Protein AF-A0A848L029-F1 (afdb_monomer_lite)

pLDDT: mean 92.34, std 8.22, range [55.88, 98.56]

Structure (mmCIF, N/CA/C/O backbone):
data_AF-A0A848L029-F1
#
_entry.id   AF-A0A848L029-F1
#
loop_
_atom_site.group_PDB
_atom_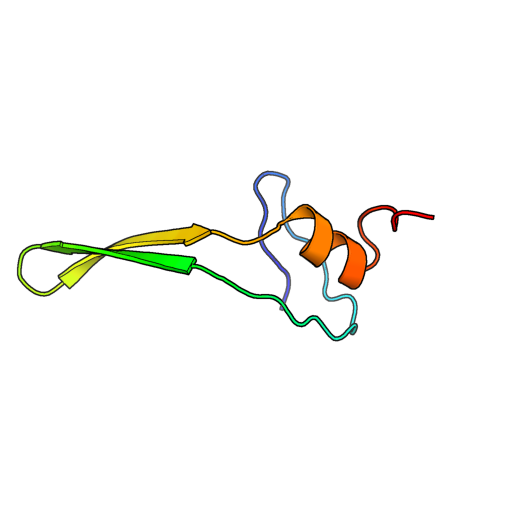site.id
_atom_site.type_symbol
_atom_site.label_atom_id
_atom_site.label_alt_id
_atom_site.label_comp_id
_atom_site.label_asym_id
_atom_site.label_entity_id
_atom_site.label_seq_id
_atom_site.pdbx_PDB_ins_code
_atom_site.Cartn_x
_atom_site.Cartn_y
_atom_site.Cartn_z
_atom_site.occupancy
_atom_site.B_iso_or_equiv
_atom_site.auth_seq_id
_atom_site.auth_comp_id
_atom_site.auth_asym_id
_atom_site.auth_atom_id
_atom_site.pdbx_PDB_model_num
ATOM 1 N N . MET A 1 1 ? 13.546 -9.516 1.237 1.00 63.00 1 MET A N 1
ATOM 2 C CA . MET A 1 1 ? 12.243 -10.062 1.671 1.00 63.00 1 MET A CA 1
ATOM 3 C C . MET A 1 1 ? 11.316 -10.058 0.463 1.00 63.00 1 MET A C 1
ATOM 5 O O . MET A 1 1 ? 11.417 -9.115 -0.315 1.00 63.00 1 MET A O 1
ATOM 9 N N . ALA A 1 2 ? 10.526 -11.115 0.257 1.00 84.50 2 ALA A N 1
ATOM 10 C CA . ALA A 1 2 ? 9.595 -11.245 -0.868 1.00 84.50 2 ALA A CA 1
ATOM 11 C C . ALA A 1 2 ? 8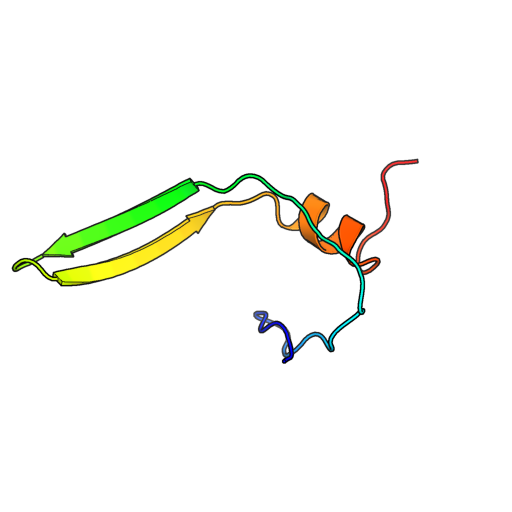.213 -10.671 -0.510 1.00 84.50 2 ALA A C 1
ATOM 13 O O . ALA A 1 2 ? 7.866 -10.586 0.670 1.00 84.50 2 ALA A O 1
ATOM 14 N N . LEU A 1 3 ? 7.444 -10.257 -1.516 1.00 87.12 3 LEU A N 1
ATOM 15 C CA . LEU A 1 3 ? 6.075 -9.773 -1.343 1.00 87.12 3 LEU A CA 1
ATOM 16 C C . LEU A 1 3 ? 5.092 -10.938 -1.502 1.00 87.12 3 LEU A C 1
ATOM 18 O O . LEU A 1 3 ? 5.051 -11.570 -2.554 1.00 87.12 3 LEU A O 1
ATOM 22 N N . ALA A 1 4 ? 4.284 -11.202 -0.478 1.00 89.06 4 ALA A N 1
ATOM 23 C CA . ALA A 1 4 ? 3.258 -12.239 -0.528 1.00 89.06 4 ALA A CA 1
ATOM 24 C C . ALA A 1 4 ? 2.029 -11.783 -1.333 1.00 89.06 4 ALA A C 1
ATOM 26 O O . ALA A 1 4 ? 1.537 -10.668 -1.155 1.00 89.06 4 ALA A O 1
ATOM 27 N N . THR A 1 5 ? 1.505 -12.667 -2.183 1.00 86.44 5 THR A N 1
ATOM 28 C CA . THR A 1 5 ? 0.266 -12.466 -2.949 1.00 86.44 5 THR A CA 1
ATOM 29 C C . THR A 1 5 ? -0.602 -13.729 -2.922 1.00 86.44 5 THR A C 1
ATOM 31 O O . THR A 1 5 ? -0.093 -14.804 -2.593 1.00 86.44 5 THR A O 1
ATOM 34 N N . PRO A 1 6 ? -1.886 -13.659 -3.328 1.00 86.62 6 PRO A N 1
ATOM 35 C CA . PRO A 1 6 ? -2.731 -14.850 -3.455 1.00 86.62 6 PRO A CA 1
ATOM 36 C C . PRO A 1 6 ? -2.166 -15.933 -4.389 1.00 86.62 6 PRO A C 1
ATOM 38 O O . PRO A 1 6 ? -2.502 -17.101 -4.233 1.00 86.62 6 PRO A O 1
ATOM 41 N N . ASN A 1 7 ? -1.295 -15.558 -5.332 1.00 86.94 7 ASN A N 1
ATOM 42 C CA . ASN A 1 7 ? -0.699 -16.467 -6.313 1.00 86.94 7 ASN A CA 1
ATOM 43 C C . ASN A 1 7 ? 0.716 -16.934 -5.918 1.00 86.94 7 ASN A C 1
ATOM 45 O O . ASN A 1 7 ? 1.400 -17.555 -6.729 1.00 86.94 7 ASN A O 1
ATOM 49 N N . GLY A 1 8 ? 1.170 -16.628 -4.697 1.00 90.75 8 GLY A N 1
ATOM 50 C CA . GLY A 1 8 ? 2.511 -16.945 -4.206 1.00 90.75 8 GLY A CA 1
ATOM 51 C C . GLY A 1 8 ? 3.369 -15.707 -3.952 1.00 90.75 8 GLY A C 1
ATOM 52 O O . GLY A 1 8 ? 2.873 -14.582 -3.855 1.00 90.75 8 GLY A O 1
ATOM 53 N N . GLU A 1 9 ? 4.673 -15.921 -3.808 1.00 93.50 9 GLU A N 1
ATOM 54 C CA . GLU A 1 9 ? 5.627 -14.863 -3.481 1.00 93.50 9 GLU A CA 1
ATOM 55 C C . GLU A 1 9 ? 6.209 -14.193 -4.729 1.00 93.50 9 GLU A C 1
ATOM 57 O O . GLU A 1 9 ? 6.579 -14.848 -5.703 1.00 93.50 9 GLU A O 1
ATOM 62 N N . ILE A 1 10 ? 6.350 -12.872 -4.665 1.00 90.69 10 ILE A N 1
ATOM 63 C CA . ILE A 1 10 ? 7.060 -12.058 -5.647 1.00 90.69 10 ILE A CA 1
ATOM 64 C C . ILE A 1 10 ? 8.459 -11.745 -5.089 1.00 90.69 10 ILE A C 1
ATOM 66 O O . ILE A 1 10 ? 8.566 -11.097 -4.039 1.00 90.69 10 ILE A O 1
ATOM 70 N N . PRO A 1 11 ? 9.544 -12.152 -5.774 1.00 93.25 11 PRO A N 1
ATOM 71 C CA . PRO A 1 11 ? 10.906 -11.806 -5.378 1.00 93.25 11 PRO A CA 1
ATOM 72 C C . PRO A 1 11 ? 11.158 -10.292 -5.353 1.00 93.25 11 PRO A C 1
ATOM 74 O O . PRO A 1 11 ? 10.519 -9.516 -6.061 1.00 93.25 11 PRO A O 1
ATOM 77 N N . ALA A 1 12 ? 12.143 -9.858 -4.565 1.00 93.81 12 ALA A N 1
ATOM 78 C CA . ALA A 1 12 ? 12.514 -8.447 -4.498 1.00 93.81 12 ALA A CA 1
ATOM 79 C C . ALA A 1 12 ? 13.048 -7.941 -5.852 1.00 93.81 12 ALA A C 1
ATOM 81 O O . ALA A 1 12 ? 14.024 -8.471 -6.377 1.00 93.81 12 ALA A O 1
ATOM 82 N N . THR A 1 13 ? 12.440 -6.879 -6.387 1.00 93.69 13 THR A N 1
ATOM 83 C CA . THR A 1 13 ? 12.818 -6.291 -7.688 1.00 93.69 13 THR A CA 1
ATOM 84 C C . THR A 1 13 ? 13.911 -5.224 -7.581 1.00 93.69 13 THR A C 1
ATOM 86 O O . THR A 1 13 ? 14.459 -4.798 -8.594 1.00 93.69 13 THR A O 1
ATOM 89 N N . GLY A 1 14 ? 14.206 -4.743 -6.367 1.00 94.56 14 GLY A N 1
ATOM 90 C CA . GLY A 1 14 ? 15.154 -3.648 -6.114 1.00 94.56 14 GLY A CA 1
ATOM 91 C C . GLY A 1 14 ? 14.667 -2.259 -6.550 1.00 94.56 14 GLY A C 1
ATOM 92 O O . GLY A 1 14 ? 15.398 -1.281 -6.399 1.00 94.56 14 GLY A O 1
ATOM 93 N N . LYS A 1 15 ? 13.444 -2.147 -7.082 1.00 94.88 15 LYS A N 1
ATOM 94 C CA . LYS A 1 15 ? 12.848 -0.876 -7.510 1.00 94.88 15 LYS A CA 1
ATOM 95 C C . LYS A 1 15 ? 12.221 -0.142 -6.324 1.00 94.88 15 LYS A C 1
ATOM 97 O O . LYS A 1 15 ? 11.684 -0.766 -5.411 1.00 94.88 15 LYS A O 1
ATOM 102 N N . LYS A 1 16 ? 12.272 1.193 -6.354 1.00 94.94 16 LYS A N 1
ATOM 103 C CA . LYS A 1 16 ? 11.502 2.036 -5.430 1.00 94.94 16 LYS A CA 1
ATOM 104 C C . LYS A 1 16 ? 10.033 2.036 -5.850 1.00 94.94 16 LYS A C 1
ATOM 106 O O . LYS A 1 16 ? 9.747 2.024 -7.043 1.00 94.94 16 LYS A O 1
ATOM 111 N N . ALA A 1 17 ? 9.141 2.087 -4.869 1.00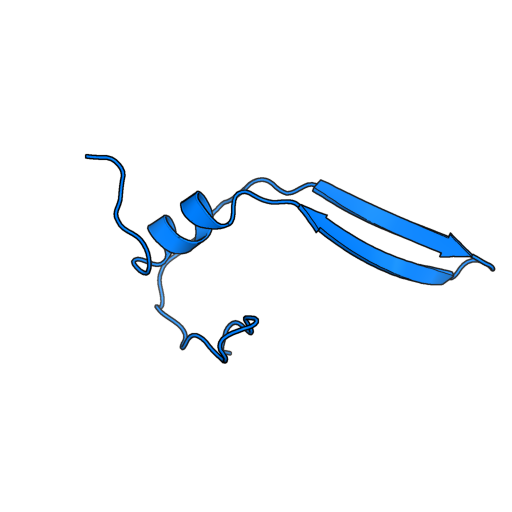 93.69 17 ALA A N 1
ATOM 112 C CA . ALA A 1 17 ? 7.720 2.300 -5.082 1.00 93.69 17 ALA A CA 1
ATOM 113 C C . ALA A 1 17 ? 7.210 3.344 -4.085 1.00 93.69 17 ALA 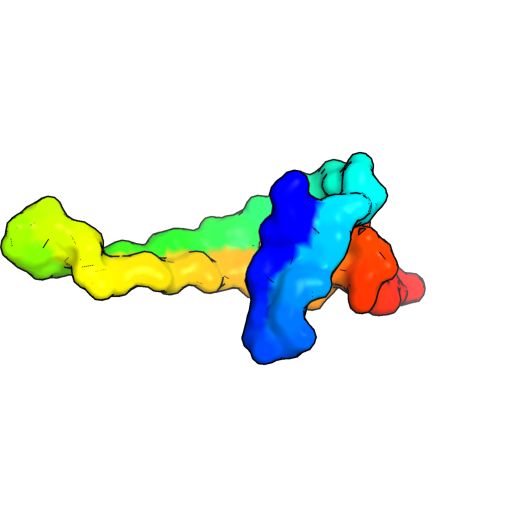A C 1
ATOM 115 O O . ALA A 1 17 ? 7.620 3.340 -2.923 1.00 93.69 17 ALA A O 1
ATOM 116 N N . GLU A 1 18 ? 6.318 4.211 -4.545 1.00 96.12 18 GLU A N 1
ATOM 117 C CA . GLU A 1 18 ? 5.601 5.195 -3.739 1.00 96.12 18 GLU A CA 1
ATOM 118 C C . GLU A 1 18 ? 4.118 5.117 -4.106 1.00 96.12 18 GLU A C 1
ATOM 120 O O . GLU A 1 18 ? 3.755 5.071 -5.283 1.00 96.12 18 GLU A O 1
ATOM 125 N N . PHE A 1 19 ? 3.248 5.018 -3.107 1.00 94.44 19 PHE A N 1
ATOM 126 C CA . PHE A 1 19 ? 1.814 4.865 -3.325 1.00 94.44 19 PHE A CA 1
ATOM 127 C C . PHE A 1 19 ? 1.033 5.378 -2.119 1.00 94.44 19 PHE A C 1
ATOM 129 O O . PHE A 1 19 ? 1.481 5.282 -0.977 1.00 94.44 19 PHE A O 1
ATOM 136 N N . GLY A 1 20 ? -0.153 5.918 -2.392 1.00 96.81 20 GLY A N 1
ATOM 137 C CA . GLY A 1 20 ? -1.138 6.211 -1.361 1.00 96.81 20 GLY A CA 1
ATOM 138 C C . GLY A 1 20 ? -1.843 4.934 -0.916 1.00 96.81 20 GLY A C 1
ATOM 139 O O . GLY A 1 20 ? -2.043 4.010 -1.707 1.00 96.81 20 GLY A O 1
ATOM 140 N N . LEU A 1 21 ? -2.245 4.904 0.350 1.00 97.00 21 LEU A N 1
ATOM 141 C CA . LEU A 1 21 ? -3.050 3.828 0.909 1.00 97.00 21 LEU A CA 1
ATOM 142 C C . LEU A 1 21 ? -4.121 4.382 1.844 1.00 97.00 21 LEU A C 1
ATOM 144 O O . LEU A 1 21 ? -3.991 5.479 2.389 1.00 97.00 21 LEU A O 1
ATOM 148 N N . VAL A 1 22 ? -5.171 3.590 2.030 1.00 98.44 22 VAL A N 1
ATOM 149 C CA . VAL A 1 22 ? -6.178 3.779 3.070 1.00 98.44 22 VAL A CA 1
ATOM 150 C C . VAL A 1 22 ? -6.142 2.565 3.980 1.00 98.44 22 VAL A C 1
ATOM 152 O O . VAL A 1 22 ? -6.458 1.450 3.560 1.00 98.44 22 VAL A O 1
ATOM 155 N N . ASP A 1 23 ? -5.798 2.803 5.239 1.00 98.00 23 ASP A N 1
ATOM 156 C CA . ASP A 1 23 ? -5.896 1.800 6.283 1.00 98.00 23 ASP A CA 1
ATOM 157 C C . ASP A 1 23 ? -7.251 1.869 6.977 1.00 98.00 23 ASP A C 1
ATOM 159 O O . ASP A 1 23 ? -7.718 2.928 7.398 1.00 98.00 23 ASP A O 1
ATOM 163 N N . THR A 1 24 ? -7.864 0.703 7.153 1.00 98.38 24 THR A N 1
ATOM 164 C CA . THR A 1 24 ? -9.033 0.541 8.015 1.00 98.38 24 THR A CA 1
ATOM 165 C C . THR A 1 24 ? -8.733 -0.497 9.084 1.00 98.38 24 THR A C 1
ATOM 167 O O . THR A 1 24 ? -8.284 -1.609 8.790 1.00 98.38 24 THR A O 1
ATOM 170 N N . PHE A 1 25 ? -8.995 -0.130 10.334 1.00 98.44 25 PHE A N 1
ATOM 171 C CA . PHE A 1 25 ? -8.813 -0.992 11.493 1.00 98.44 25 PHE A CA 1
ATOM 172 C C . PHE A 1 25 ? -10.163 -1.225 12.160 1.00 98.44 25 PHE A C 1
ATOM 174 O O . PHE A 1 25 ? -10.854 -0.275 12.524 1.00 98.44 25 PHE A O 1
ATOM 181 N N . LEU A 1 26 ? -10.533 -2.490 12.340 1.00 98.56 26 LEU A N 1
ATOM 182 C CA . LEU A 1 26 ? -11.620 -2.859 13.236 1.00 98.56 26 LEU A CA 1
ATOM 183 C C . LEU A 1 26 ? -11.028 -3.063 14.627 1.00 98.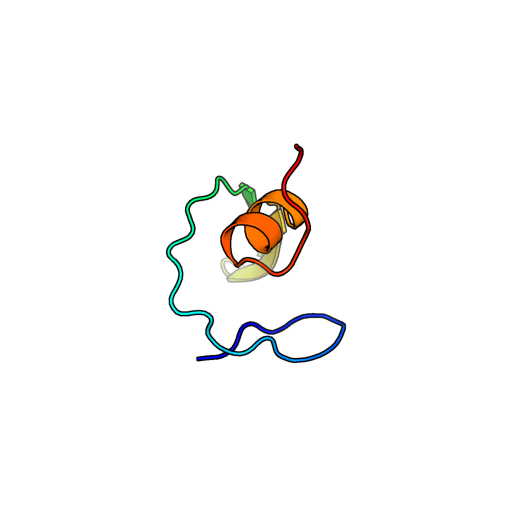56 26 LEU A C 1
ATOM 185 O O . LEU A 1 26 ? -10.133 -3.892 14.793 1.00 98.56 26 LEU A O 1
ATOM 189 N N . VAL A 1 27 ? -11.522 -2.308 15.607 1.00 98.50 27 VAL A N 1
ATOM 190 C CA . VAL A 1 27 ? -11.064 -2.383 16.997 1.00 98.50 27 VAL A CA 1
ATOM 191 C C . VAL A 1 27 ? -12.193 -2.901 17.881 1.00 98.50 27 VAL A C 1
ATOM 193 O O . VAL A 1 27 ? -13.302 -2.373 17.847 1.00 98.50 27 VAL A O 1
ATOM 196 N N . SER A 1 28 ? -11.903 -3.928 18.676 1.00 98.31 28 SER A N 1
ATOM 197 C CA . SER A 1 28 ? -12.807 -4.511 19.673 1.00 98.31 28 SER A CA 1
ATOM 198 C C . SER A 1 28 ? -11.992 -4.853 20.921 1.00 98.31 28 SER A C 1
ATOM 200 O O . SER A 1 28 ? -10.851 -5.299 20.810 1.00 98.31 28 SER A O 1
ATOM 202 N N . ASP A 1 29 ? -12.524 -4.540 22.105 1.00 97.94 29 ASP A N 1
ATOM 203 C CA . ASP A 1 29 ? -11.841 -4.707 23.399 1.00 97.94 29 ASP A CA 1
ATOM 204 C C . ASP A 1 29 ? -10.440 -4.070 23.450 1.00 97.94 29 ASP A C 1
ATOM 206 O O . ASP A 1 29 ? -9.480 -4.624 23.989 1.00 97.94 29 ASP A O 1
ATOM 210 N N . GLY A 1 30 ? -10.305 -2.892 22.830 1.00 98.12 30 GLY A N 1
ATOM 211 C CA . GLY A 1 30 ? -9.046 -2.147 22.767 1.00 98.12 30 GLY A CA 1
ATOM 212 C C . GLY A 1 30 ? -7.968 -2.777 21.876 1.00 98.12 30 GLY A C 1
ATOM 213 O O . GLY A 1 30 ? -6.828 -2.316 21.901 1.00 98.12 30 GLY A O 1
ATOM 214 N N . LYS A 1 31 ? -8.295 -3.809 21.085 1.00 98.25 31 LYS A N 1
ATOM 215 C CA . LYS A 1 31 ? -7.364 -4.493 20.173 1.00 98.25 31 LYS A CA 1
ATOM 216 C C . LYS A 1 31 ? -7.841 -4.425 18.728 1.00 98.25 31 LYS A C 1
ATOM 218 O O . LYS A 1 31 ? -9.036 -4.492 18.455 1.00 98.25 31 LYS A O 1
ATOM 223 N N . VAL A 1 32 ? -6.896 -4.345 17.792 1.00 98.31 32 VAL A N 1
ATOM 224 C CA . VAL A 1 32 ? -7.179 -4.494 16.358 1.00 98.31 32 VAL A CA 1
ATOM 225 C C . VAL A 1 32 ? -7.522 -5.955 16.078 1.00 98.31 32 VAL A C 1
ATOM 227 O O . VAL A 1 32 ? -6.694 -6.839 16.289 1.00 98.31 32 VAL A O 1
ATOM 230 N N . THR A 1 33 ? -8.733 -6.210 15.595 1.00 98.31 33 THR A N 1
ATOM 231 C CA . THR A 1 33 ? -9.212 -7.551 15.225 1.00 98.31 33 THR A CA 1
ATOM 232 C C . THR A 1 33 ? -9.228 -7.771 13.717 1.00 98.31 33 THR A C 1
ATOM 234 O O . THR A 1 33 ? -9.202 -8.912 13.263 1.00 98.31 33 THR A O 1
ATOM 237 N N . ALA A 1 34 ? -9.229 -6.696 12.926 1.00 98.19 34 ALA A N 1
ATOM 238 C CA . ALA A 1 34 ? -9.013 -6.762 11.489 1.00 98.19 34 ALA A CA 1
ATOM 239 C C . ALA A 1 34 ? -8.302 -5.504 10.987 1.00 98.19 34 ALA A C 1
ATOM 241 O O . ALA A 1 34 ? -8.612 -4.395 11.417 1.00 98.19 34 ALA A O 1
ATOM 242 N N . HIS A 1 35 ? -7.400 -5.686 10.029 1.00 97.88 35 HIS A N 1
ATOM 243 C CA . HIS A 1 35 ? -6.719 -4.618 9.304 1.00 97.88 35 HIS A CA 1
ATOM 244 C C . HIS A 1 35 ? -6.933 -4.852 7.811 1.00 97.88 35 HIS A C 1
ATOM 246 O O . HIS A 1 35 ? -6.698 -5.955 7.318 1.00 97.88 35 HIS A O 1
ATOM 252 N N . ARG A 1 36 ? -7.447 -3.847 7.101 1.00 97.44 36 ARG A N 1
ATOM 253 C CA . ARG A 1 36 ? -7.575 -3.884 5.640 1.00 97.44 36 ARG A CA 1
ATOM 254 C C . ARG A 1 36 ? -6.897 -2.655 5.069 1.00 97.44 36 ARG A C 1
ATOM 256 O O . ARG A 1 36 ? -7.249 -1.537 5.448 1.00 97.44 36 ARG A O 1
ATOM 263 N N . VAL A 1 37 ? -5.968 -2.902 4.154 1.00 95.81 37 VAL A N 1
ATOM 264 C CA . VAL A 1 37 ? -5.246 -1.882 3.400 1.00 95.81 37 VAL A CA 1
ATOM 265 C C . VAL A 1 37 ? -5.850 -1.826 2.008 1.00 95.81 37 VAL A C 1
ATOM 267 O O . VAL A 1 37 ? -5.881 -2.840 1.308 1.00 95.81 37 VAL A O 1
ATOM 270 N N . TYR A 1 38 ? -6.309 -0.652 1.603 1.00 95.88 38 TYR A N 1
ATOM 271 C CA . TYR A 1 38 ? -6.752 -0.399 0.239 1.00 95.88 38 TYR A CA 1
ATOM 272 C C . TYR A 1 38 ? -5.739 0.504 -0.445 1.00 95.88 38 TYR A C 1
ATOM 274 O O . TYR A 1 38 ? -5.371 1.554 0.076 1.00 95.88 38 TYR A O 1
ATOM 282 N N . TYR A 1 39 ? -5.281 0.078 -1.610 1.00 95.88 39 TYR A N 1
ATOM 283 C CA . TYR A 1 39 ? -4.327 0.798 -2.440 1.00 95.88 39 TYR A CA 1
ATOM 284 C C . TYR A 1 39 ? -4.545 0.384 -3.894 1.00 95.88 39 TYR A C 1
ATOM 286 O O . TYR A 1 39 ? -5.183 -0.636 -4.170 1.00 95.88 39 TYR A O 1
ATOM 294 N N . ASP A 1 40 ? -4.011 1.169 -4.824 1.00 95.12 40 ASP A N 1
ATOM 295 C CA . ASP A 1 40 ? -4.010 0.798 -6.235 1.00 95.12 40 ASP A CA 1
ATOM 296 C C . ASP A 1 40 ? -2.958 -0.294 -6.473 1.00 95.12 40 ASP A C 1
ATOM 298 O 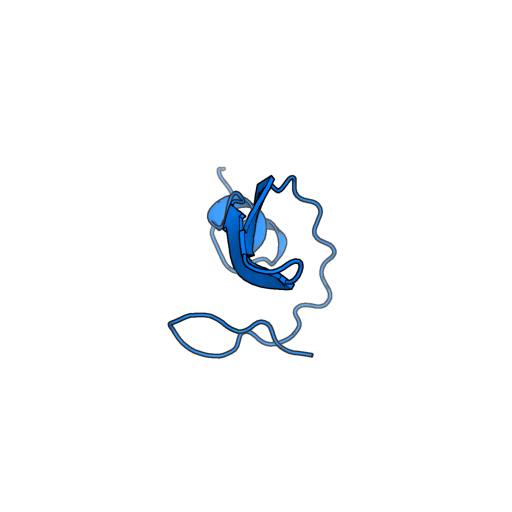O . ASP A 1 40 ? -1.754 -0.038 -6.595 1.00 95.12 40 ASP A O 1
ATOM 302 N N . ASN A 1 41 ? -3.420 -1.543 -6.492 1.00 91.94 41 ASN A N 1
ATOM 303 C CA . ASN A 1 41 ? -2.567 -2.704 -6.694 1.00 91.94 41 ASN A CA 1
ATOM 304 C C . ASN A 1 41 ? -1.930 -2.709 -8.090 1.00 91.94 41 ASN A C 1
ATOM 306 O O . ASN A 1 41 ? -0.782 -3.133 -8.225 1.00 91.94 41 ASN A O 1
ATOM 310 N N . LEU A 1 42 ? -2.637 -2.224 -9.114 1.00 92.56 42 LEU A N 1
ATOM 311 C CA . LEU A 1 42 ? -2.127 -2.195 -10.480 1.00 92.56 42 LEU A CA 1
ATOM 312 C C . LEU A 1 42 ? -1.017 -1.149 -10.625 1.00 92.56 42 LEU A C 1
ATOM 314 O O . LEU A 1 42 ? 0.050 -1.463 -11.162 1.00 92.56 42 LEU A O 1
ATOM 318 N N . ALA A 1 43 ? -1.215 0.060 -10.095 1.00 94.25 43 ALA A N 1
ATOM 319 C CA . ALA A 1 43 ? -0.193 1.105 -10.094 1.00 94.25 43 ALA A CA 1
ATOM 320 C C . ALA A 1 43 ? 1.055 0.668 -9.313 1.00 94.25 43 ALA A C 1
ATOM 322 O O . ALA A 1 43 ? 2.183 0.873 -9.769 1.00 94.25 43 ALA A O 1
ATOM 323 N N . PHE A 1 44 ? 0.873 0.004 -8.170 1.00 94.19 44 PHE A N 1
ATOM 324 C CA . PHE A 1 44 ? 1.978 -0.550 -7.393 1.00 94.19 44 PHE A CA 1
ATOM 325 C C . PHE A 1 44 ? 2.750 -1.636 -8.165 1.00 94.19 44 PHE A C 1
ATOM 327 O O . PHE A 1 44 ? 3.974 -1.556 -8.290 1.00 94.19 44 PHE A O 1
ATOM 334 N N . MET A 1 45 ? 2.059 -2.617 -8.760 1.00 92.94 45 MET A N 1
ATOM 335 C CA . MET A 1 45 ? 2.705 -3.670 -9.560 1.00 92.94 45 MET A CA 1
ATOM 336 C C . MET A 1 45 ? 3.414 -3.113 -10.802 1.00 92.94 45 MET A C 1
ATOM 338 O O . MET A 1 45 ? 4.472 -3.618 -11.185 1.00 92.94 45 MET A O 1
ATOM 342 N N . THR A 1 46 ? 2.881 -2.046 -11.397 1.00 94.69 46 THR A N 1
ATOM 343 C CA . THR A 1 46 ? 3.507 -1.342 -12.526 1.00 94.69 46 THR A CA 1
ATOM 344 C C . THR A 1 46 ? 4.849 -0.727 -12.121 1.00 94.69 46 THR A C 1
ATOM 346 O O . THR A 1 46 ? 5.846 -0.926 -12.814 1.00 94.69 46 THR A O 1
ATOM 349 N N . GLN A 1 47 ? 4.927 -0.061 -10.961 1.00 95.38 47 GLN A N 1
ATOM 350 C CA . GLN A 1 47 ? 6.189 0.494 -10.440 1.00 95.38 47 GLN A CA 1
ATOM 351 C C . GLN A 1 47 ? 7.246 -0.592 -10.183 1.00 95.38 47 GLN A C 1
ATOM 353 O O . GLN A 1 47 ? 8.442 -0.374 -10.389 1.00 95.38 47 GLN A O 1
ATOM 358 N N . LEU A 1 48 ? 6.811 -1.792 -9.790 1.00 93.88 48 LEU A N 1
ATOM 359 C CA . LEU A 1 48 ? 7.690 -2.949 -9.615 1.00 93.88 48 LEU A CA 1
ATOM 360 C C . LEU A 1 48 ? 8.100 -3.615 -10.941 1.00 93.88 48 LEU A C 1
ATOM 362 O O . LEU A 1 48 ? 8.964 -4.491 -10.931 1.00 93.88 48 LEU A O 1
ATOM 366 N N . GLY A 1 49 ? 7.542 -3.190 -12.079 1.00 93.81 49 GLY A N 1
ATOM 367 C CA . GLY A 1 49 ? 7.786 -3.791 -13.393 1.00 93.81 49 GLY A CA 1
ATOM 368 C C . GLY A 1 49 ? 7.104 -5.147 -13.585 1.00 93.81 49 GLY A C 1
ATOM 369 O O . GLY A 1 49 ? 7.594 -5.967 -14.356 1.00 93.81 49 GLY A O 1
ATOM 370 N N . LEU A 1 50 ? 6.012 -5.399 -12.858 1.00 91.75 50 LEU A N 1
ATOM 371 C CA . LEU A 1 50 ? 5.269 -6.667 -12.851 1.00 91.75 50 LEU A CA 1
ATOM 372 C C . LEU A 1 50 ? 3.929 -6.577 -13.590 1.00 91.75 50 LEU A C 1
ATOM 374 O O . LEU A 1 50 ? 3.267 -7.591 -13.793 1.00 91.75 50 LEU A O 1
ATOM 378 N N . ALA A 1 51 ? 3.530 -5.367 -13.977 1.00 91.56 51 ALA A N 1
ATOM 379 C CA . ALA A 1 51 ? 2.375 -5.093 -14.817 1.00 91.56 51 ALA A CA 1
ATOM 380 C C . ALA A 1 51 ? 2.762 -4.076 -15.908 1.00 91.56 51 ALA A C 1
ATOM 382 O O . ALA A 1 51 ? 3.705 -3.303 -15.704 1.00 91.56 51 ALA A O 1
ATOM 383 N N . PRO A 1 52 ? 2.073 -4.069 -17.064 1.00 88.19 52 PRO A N 1
ATOM 384 C CA . PRO A 1 52 ? 2.313 -3.083 -18.113 1.00 88.19 52 PRO A CA 1
ATOM 385 C C . PRO A 1 52 ? 2.057 -1.659 -17.610 1.00 88.19 52 PRO A C 1
ATOM 387 O O . PRO A 1 52 ? 1.056 -1.411 -16.940 1.00 88.19 52 PRO A O 1
ATOM 390 N N . SER A 1 53 ? 2.919 -0.711 -17.980 1.00 79.69 53 SER A N 1
ATOM 391 C CA . SER A 1 53 ? 2.602 0.711 -17.840 1.00 79.69 53 SER A CA 1
ATOM 392 C C . SER A 1 53 ? 1.554 1.113 -18.874 1.00 79.69 53 SER A C 1
ATOM 394 O O . SER A 1 53 ? 1.611 0.650 -20.014 1.00 79.69 53 SER A O 1
ATOM 396 N N . ALA A 1 54 ? 0.628 2.000 -18.502 1.00 70.56 54 ALA A N 1
ATOM 397 C CA . ALA A 1 54 ? -0.168 2.711 -19.497 1.00 70.56 54 ALA A CA 1
ATOM 398 C C . ALA A 1 54 ? 0.802 3.463 -20.428 1.00 70.56 54 ALA A C 1
ATOM 400 O O . ALA A 1 54 ? 1.680 4.177 -19.939 1.00 70.56 54 ALA A O 1
ATOM 401 N N . GLY A 1 55 ? 0.717 3.176 -21.730 1.00 55.88 55 GLY A N 1
ATOM 402 C CA . GLY A 1 55 ? 1.556 3.781 -22.770 1.00 55.88 55 GLY A CA 1
ATOM 403 C C . GLY A 1 55 ? 1.187 5.221 -23.078 1.00 55.88 55 GLY A C 1
ATOM 404 O O . GLY A 1 55 ? 0.060 5.633 -22.722 1.00 55.88 55 GLY A O 1
#

Radius of gyration: 14.41 Å; chains: 1; bounding box: 28×23×46 Å

Sequence (55 aa):
MALATPNGEIPATGKKAEFGLVDTFLVSDGKVTAHRVYYDNLAFMTQLGLAPSAG

Secondary structure (DSSP, 8-state):
-PEEETTEEEPP--------EEEEEEEETTEEEEEEEEE-HHHHHHHTTSSPPP-

Organism: NCBI:txid2725283

InterPro domains:
  IPR009959 Polyketide cyclase SnoaL-like [PF07366] (8-48)
  IPR032710 NTF2-like domain superfamily [SSF54427] (8-52)

Foldseek 3Di:
DWDQDPVGTHDDLVFDDDWDKDWDFDDDPNDTPDIDIDTDPQSRCVSSVNHDDDD